Protein AF-A0A452XH84-F1 (afdb_monomer)

pLDDT: mean 71.96, std 11.94, range [41.75, 85.06]

Organism: Aegilops tauschii subsp. strangulata (NCBI:txid200361)

Sequence (62 aa):
PVMTGSKPSAACCSNLRAQQGCFCQFAKNPIYGRYIQSPYTRQTVSTCGIALPHSRVYGCVV

Foldseek 3Di:
DLPPLDADDPVRLVVVVVCLVVLQVLCVDPVSVVVCPDVSVVSNNVSSVHDHFHPDVPGTDD

Mean predicted aligned error: 7.8 Å

Solvent-accessible surface area (backbone atoms only — not comparable to full-atom values): 3756 Å² total; per-residue (Å²): 133,81,86,66,82,58,86,74,50,72,69,55,38,50,54,52,59,75,41,50,84,51,45,45,58,38,32,69,34,75,77,46,21,59,54,58,69,30,67,58,46,48,51,55,33,49,76,57,73,42,78,73,44,49,75,48,99,90,46,70,52,103

Radius of gyration: 11.17 Å; Cα contacts (8 Å, |Δi|>4): 61; chains: 1; bounding box: 30×21×24 Å

Secondary structure (DSSP, 8-state):
--SS-----HHHHHHHHHTGGGHHHHHHSHHHHHHHSSHHHHHHHHHTT-PPPEEETTEEE-

InterPro domains:
  IPR016140 Bifunctional inhibitor/plant lipid transfer protein/seed storage helical domain [PF00234] (6-54)
  IPR033872 Non-specific lipid-transfer protein type 2 [PTHR33214] (2-54)
  IPR036312 Bifunctional inhibitor/plant lipid transfer protein/seed storage helical domain superfamily [G3DSA:1.10.110.10] (1-55)
  IPR036312 Bifunctional inhibitor/plant lipid transfer protein/seed storage helical domain superfamily [SSF47699] (2-54)

Structure (mmCIF, N/CA/C/O backbone):
data_AF-A0A452XH84-F1
#
_entry.id   AF-A0A452XH84-F1
#
loop_
_atom_site.group_PDB
_atom_site.id
_atom_site.type_symbol
_atom_site.label_atom_id
_atom_site.label_alt_id
_atom_site.label_comp_id
_atom_site.label_asym_id
_atom_site.label_entity_id
_atom_site.label_seq_id
_atom_site.pdbx_PDB_ins_code
_atom_site.Cartn_x
_atom_site.Cartn_y
_atom_site.Cartn_z
_atom_site.occupancy
_atom_site.B_iso_or_equiv
_atom_site.auth_seq_i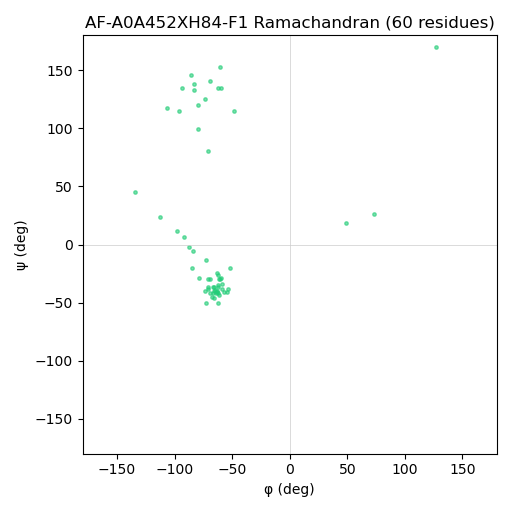d
_atom_site.auth_comp_id
_atom_site.auth_asym_id
_atom_site.auth_atom_id
_atom_site.pdbx_PDB_model_num
ATOM 1 N N . PRO A 1 1 ? 14.770 1.193 -1.279 1.00 41.75 1 PRO A N 1
ATOM 2 C CA . PRO A 1 1 ? 14.488 2.625 -1.017 1.00 41.75 1 PRO A CA 1
ATOM 3 C C . PRO A 1 1 ? 13.203 3.076 -1.737 1.00 41.75 1 PRO A C 1
ATOM 5 O O . PRO A 1 1 ? 13.218 3.320 -2.935 1.00 41.75 1 PRO A O 1
ATOM 8 N N . VAL A 1 2 ? 12.082 3.126 -1.010 1.00 46.09 2 VAL A N 1
ATOM 9 C CA . VAL A 1 2 ? 10.762 3.591 -1.510 1.00 46.09 2 VAL A CA 1
ATOM 10 C C . VAL A 1 2 ? 10.516 5.064 -1.121 1.00 46.09 2 VAL A C 1
ATOM 12 O O . VAL A 1 2 ? 9.425 5.599 -1.255 1.00 46.09 2 VAL A O 1
ATOM 15 N N . MET A 1 3 ? 11.552 5.756 -0.639 1.00 50.78 3 MET A N 1
ATOM 16 C CA . MET A 1 3 ? 11.443 7.131 -0.138 1.00 50.78 3 MET A CA 1
ATOM 17 C C . MET A 1 3 ? 11.534 8.202 -1.235 1.00 50.78 3 MET A C 1
ATOM 19 O O . MET A 1 3 ? 11.344 9.377 -0.951 1.00 50.78 3 MET A O 1
ATOM 23 N N . THR A 1 4 ? 11.806 7.819 -2.484 1.00 49.00 4 THR A N 1
ATOM 24 C CA . THR A 1 4 ? 12.128 8.753 -3.575 1.00 49.00 4 THR A CA 1
ATOM 25 C C . THR A 1 4 ? 11.369 8.436 -4.861 1.00 49.00 4 THR A C 1
ATOM 27 O O . THR A 1 4 ? 11.991 8.365 -5.912 1.00 49.00 4 THR A O 1
ATOM 30 N N . GLY A 1 5 ? 10.054 8.166 -4.806 1.00 51.41 5 GLY A N 1
ATOM 31 C CA . GLY A 1 5 ? 9.164 8.115 -5.990 1.00 51.41 5 GLY A CA 1
ATOM 32 C C . GLY A 1 5 ? 9.652 7.281 -7.190 1.00 51.41 5 GLY A C 1
ATOM 33 O O . GLY A 1 5 ? 9.204 7.480 -8.315 1.00 51.41 5 GLY A O 1
ATOM 34 N N . SER A 1 6 ? 10.612 6.386 -6.970 1.00 57.91 6 SER A N 1
ATOM 35 C CA . SER A 1 6 ? 11.329 5.673 -8.015 1.00 57.91 6 SER A CA 1
ATOM 36 C C . SER A 1 6 ? 10.469 4.493 -8.422 1.00 57.91 6 SER A C 1
ATOM 38 O O . SER A 1 6 ? 9.886 3.844 -7.549 1.00 57.91 6 SER A O 1
ATOM 40 N N . LYS A 1 7 ? 10.373 4.222 -9.730 1.00 63.88 7 LYS A N 1
ATOM 41 C CA . LYS A 1 7 ? 9.544 3.134 -10.263 1.00 63.88 7 LYS A CA 1
ATOM 42 C C . LYS A 1 7 ? 9.838 1.848 -9.473 1.00 63.88 7 LYS A C 1
ATOM 44 O O . LYS A 1 7 ? 10.973 1.368 -9.523 1.00 63.88 7 LYS A O 1
ATOM 49 N N .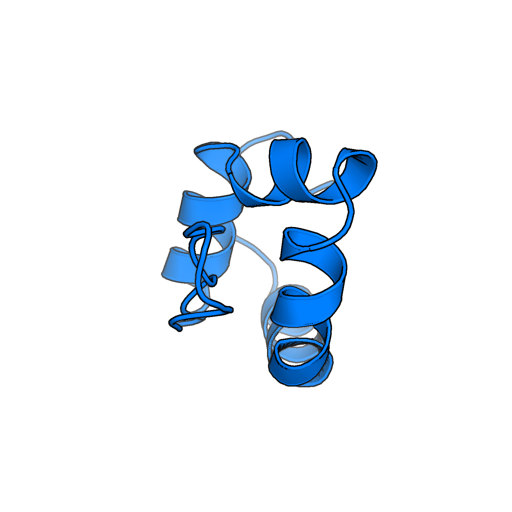 PRO A 1 8 ? 8.860 1.302 -8.728 1.00 72.94 8 PRO A N 1
ATOM 50 C CA . PRO A 1 8 ? 9.096 0.112 -7.931 1.00 72.94 8 PRO A CA 1
ATOM 51 C C . PRO A 1 8 ? 9.472 -1.050 -8.855 1.00 72.94 8 PRO A C 1
ATOM 53 O O . PRO A 1 8 ? 8.853 -1.257 -9.902 1.00 72.94 8 PRO A O 1
ATOM 56 N N . SER A 1 9 ? 10.505 -1.806 -8.481 1.00 77.81 9 SER A N 1
ATOM 57 C CA . SER A 1 9 ? 10.892 -3.022 -9.199 1.00 77.81 9 SER A CA 1
ATOM 58 C C . SER A 1 9 ? 9.743 -4.035 -9.170 1.00 77.81 9 SER A C 1
ATOM 60 O O . SER A 1 9 ? 8.983 -4.080 -8.201 1.00 77.81 9 SER A O 1
ATOM 62 N N . ALA A 1 10 ? 9.648 -4.915 -10.170 1.00 79.56 10 ALA A N 1
ATOM 63 C CA . ALA A 1 10 ? 8.601 -5.944 -10.213 1.00 79.56 10 ALA A CA 1
ATOM 64 C C . ALA A 1 10 ? 8.552 -6.801 -8.928 1.00 79.56 10 ALA A C 1
ATOM 66 O O . ALA A 1 10 ? 7.475 -7.075 -8.402 1.00 79.56 10 ALA A O 1
ATOM 67 N N . ALA A 1 11 ? 9.719 -7.125 -8.357 1.00 81.31 11 ALA A N 1
ATOM 68 C CA . ALA A 1 11 ? 9.831 -7.825 -7.076 1.00 81.31 11 ALA A CA 1
ATOM 69 C C . ALA A 1 11 ? 9.242 -7.030 -5.892 1.00 81.31 11 ALA A C 1
ATOM 71 O O . ALA A 1 11 ? 8.613 -7.609 -5.009 1.00 81.31 11 ALA A O 1
ATOM 72 N N . CYS A 1 12 ? 9.384 -5.699 -5.886 1.00 81.25 12 CYS A N 1
ATOM 73 C CA . CYS A 1 12 ? 8.775 -4.836 -4.872 1.00 81.25 12 CYS A CA 1
ATOM 74 C C . CYS A 1 12 ? 7.245 -4.880 -4.973 1.00 81.25 12 CYS A C 1
ATOM 76 O O . CYS A 1 12 ? 6.579 -5.094 -3.963 1.00 81.25 12 CYS A O 1
ATOM 78 N N . CYS A 1 13 ? 6.692 -4.776 -6.187 1.00 83.31 13 CYS A N 1
ATOM 79 C CA . CYS A 1 13 ? 5.249 -4.885 -6.397 1.00 83.31 13 CYS A CA 1
ATOM 80 C C . CYS A 1 13 ? 4.698 -6.269 -6.017 1.00 83.31 13 CYS A C 1
ATOM 82 O O . CYS A 1 13 ? 3.649 -6.332 -5.382 1.00 83.31 13 CYS A O 1
ATOM 84 N N . SER A 1 14 ? 5.392 -7.369 -6.340 1.00 85.06 14 SER A N 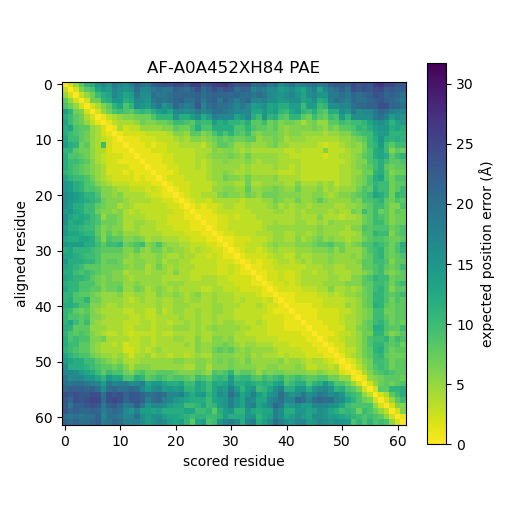1
ATOM 85 C CA . SER A 1 14 ? 4.976 -8.713 -5.901 1.00 85.06 14 SER A CA 1
ATOM 86 C C . SER A 1 14 ? 4.967 -8.845 -4.379 1.00 85.06 14 SER A C 1
ATOM 88 O O . SER A 1 14 ? 3.995 -9.348 -3.822 1.00 85.06 14 SER A O 1
ATOM 90 N N . ASN A 1 15 ? 5.993 -8.331 -3.694 1.00 84.44 15 ASN A N 1
ATOM 91 C CA . ASN A 1 15 ? 6.049 -8.352 -2.231 1.00 84.44 15 ASN A CA 1
ATOM 92 C C . ASN A 1 15 ? 4.960 -7.486 -1.589 1.00 84.44 15 ASN A C 1
ATOM 94 O O . ASN A 1 15 ? 4.367 -7.892 -0.592 1.00 84.44 15 ASN A O 1
ATOM 98 N N . LEU A 1 16 ? 4.676 -6.309 -2.151 1.00 81.56 16 LEU A N 1
ATOM 99 C CA . LEU A 1 16 ? 3.586 -5.453 -1.683 1.00 81.56 16 LEU A CA 1
ATOM 100 C C . LEU A 1 16 ? 2.225 -6.123 -1.901 1.00 81.56 16 LEU A C 1
ATOM 102 O O . LEU A 1 16 ? 1.364 -6.049 -1.030 1.00 81.56 16 LEU A O 1
ATOM 106 N N . ARG A 1 17 ? 2.036 -6.809 -3.034 1.00 82.25 17 ARG A N 1
ATOM 107 C CA . ARG A 1 17 ? 0.796 -7.530 -3.340 1.00 82.25 17 ARG A CA 1
ATOM 108 C C . ARG A 1 17 ? 0.591 -8.710 -2.392 1.00 82.25 17 ARG A C 1
ATOM 110 O O . ARG A 1 17 ? -0.498 -8.877 -1.863 1.00 82.25 17 ARG A O 1
ATOM 117 N N . ALA A 1 18 ? 1.651 -9.461 -2.094 1.00 84.88 18 ALA A N 1
ATOM 118 C CA . ALA A 1 18 ? 1.616 -10.528 -1.092 1.00 84.88 18 ALA A CA 1
ATOM 119 C C . ALA A 1 18 ? 1.247 -10.010 0.313 1.00 84.88 18 ALA A C 1
ATOM 121 O O . ALA A 1 18 ? 0.628 -10.721 1.096 1.00 84.88 18 ALA A O 1
ATOM 122 N N . GLN A 1 19 ? 1.582 -8.754 0.618 1.00 80.31 19 GLN A N 1
ATOM 123 C CA . GLN A 1 19 ? 1.275 -8.098 1.892 1.00 80.31 19 GLN A CA 1
ATOM 124 C C . GLN A 1 19 ? -0.054 -7.326 1.889 1.00 80.31 19 GLN A C 1
ATOM 126 O O . GLN A 1 19 ? -0.371 -6.677 2.888 1.00 80.31 19 GLN A O 1
ATOM 131 N N . GLN A 1 20 ? -0.862 -7.406 0.821 1.00 77.56 20 GLN A N 1
ATOM 132 C CA . GLN A 1 20 ? -2.126 -6.664 0.725 1.00 77.56 20 GLN A CA 1
ATOM 133 C C . GLN A 1 20 ? -3.069 -6.921 1.902 1.00 77.56 20 GLN A C 1
ATOM 135 O O . GLN A 1 20 ? -3.638 -5.974 2.442 1.00 77.56 20 GLN A O 1
ATOM 140 N N . GLY A 1 21 ? -3.176 -8.173 2.355 1.00 74.75 21 GLY A N 1
ATOM 141 C CA . GLY A 1 21 ? -4.005 -8.529 3.512 1.00 74.75 21 GLY A CA 1
ATOM 142 C C . GLY A 1 21 ? -3.554 -7.866 4.822 1.00 74.75 21 GLY A C 1
ATOM 143 O O . GLY A 1 21 ? -4.372 -7.598 5.701 1.00 74.75 21 GLY A O 1
ATOM 144 N N . CYS A 1 22 ? -2.268 -7.527 4.940 1.00 77.62 22 CYS A N 1
ATOM 145 C CA . CYS A 1 22 ? -1.691 -6.910 6.133 1.00 77.62 22 CYS A CA 1
ATOM 146 C C . CYS A 1 22 ? -1.847 -5.381 6.153 1.00 77.62 22 CYS A C 1
ATOM 148 O O . CYS A 1 22 ? -1.800 -4.785 7.233 1.00 77.62 22 CYS A O 1
ATOM 150 N N . PHE A 1 23 ? -2.081 -4.722 5.007 1.00 78.75 23 PHE A N 1
ATOM 151 C CA . PHE A 1 23 ? -2.192 -3.255 4.956 1.00 78.75 23 PHE A CA 1
ATOM 152 C C . PHE A 1 23 ? -3.321 -2.710 5.824 1.00 78.75 23 PHE A C 1
ATOM 154 O O . PHE A 1 23 ? -3.183 -1.622 6.374 1.00 78.75 23 PHE A O 1
ATOM 161 N N . CYS A 1 24 ? -4.392 -3.474 6.033 1.00 76.88 24 CYS A N 1
ATOM 162 C CA . CYS A 1 24 ? -5.439 -3.103 6.979 1.00 76.88 24 CYS A CA 1
ATOM 163 C C . CYS A 1 24 ? -4.944 -3.004 8.421 1.00 76.88 24 CYS A C 1
ATOM 165 O O . CYS A 1 24 ? -5.324 -2.083 9.144 1.00 76.88 24 CYS A O 1
ATOM 167 N N . GLN A 1 25 ? -4.102 -3.941 8.854 1.00 76.94 25 GLN A N 1
ATOM 168 C CA . GLN A 1 25 ? -3.541 -3.906 10.201 1.00 76.94 25 GLN A CA 1
ATOM 169 C C . GLN A 1 25 ? -2.522 -2.778 10.344 1.00 76.94 25 GLN A C 1
ATOM 171 O O . GLN A 1 25 ? -2.524 -2.069 11.349 1.00 76.94 25 GLN A O 1
ATOM 176 N N . PHE A 1 26 ? -1.718 -2.541 9.308 1.00 77.81 26 PHE A N 1
ATOM 177 C CA . PHE A 1 26 ? -0.806 -1.404 9.290 1.00 77.81 26 PHE A CA 1
ATOM 178 C C . PHE A 1 26 ? -1.548 -0.059 9.268 1.00 77.81 26 PHE A C 1
ATOM 180 O O . PHE A 1 26 ? -1.124 0.871 9.942 1.00 77.81 26 PHE A O 1
ATOM 187 N N . ALA A 1 27 ? -2.683 0.046 8.572 1.00 76.31 27 ALA A N 1
ATOM 188 C CA . ALA A 1 27 ? -3.513 1.251 8.568 1.00 76.31 27 ALA A CA 1
ATOM 189 C C . ALA A 1 27 ? -4.213 1.494 9.918 1.00 76.31 27 ALA A C 1
ATOM 191 O O . ALA A 1 27 ? -4.447 2.644 10.282 1.00 76.31 27 ALA A O 1
ATOM 192 N N . LYS A 1 28 ? -4.527 0.428 10.671 1.00 75.56 28 LYS A N 1
ATOM 193 C CA . LYS A 1 28 ? -5.037 0.521 12.051 1.00 75.56 28 LYS A CA 1
ATOM 194 C C . LYS A 1 28 ? -3.967 0.969 13.043 1.00 75.56 28 LYS A C 1
ATOM 196 O O . LYS A 1 28 ? -4.297 1.575 14.058 1.00 75.56 28 LYS A O 1
ATOM 201 N N . ASN A 1 29 ? -2.701 0.659 12.779 1.00 79.56 29 ASN A N 1
ATOM 202 C CA . ASN A 1 29 ? -1.614 1.044 13.660 1.00 79.56 29 ASN A CA 1
ATOM 203 C C . ASN A 1 29 ? -1.249 2.524 13.421 1.00 79.56 29 ASN A C 1
ATOM 205 O O . ASN A 1 29 ? -0.853 2.871 12.311 1.00 79.56 29 ASN A O 1
ATOM 209 N N . PRO A 1 30 ? -1.338 3.413 14.424 1.00 75.94 30 PRO A N 1
ATOM 210 C CA . PRO A 1 30 ? -1.141 4.853 14.233 1.00 75.94 30 PRO A CA 1
ATOM 211 C C . PRO A 1 30 ? 0.274 5.228 13.765 1.00 75.94 30 PRO A C 1
ATOM 213 O O . PRO A 1 30 ? 0.451 6.257 13.110 1.00 75.94 30 PRO A O 1
ATOM 216 N N . ILE A 1 31 ? 1.276 4.388 14.048 1.00 79.38 31 ILE A N 1
ATOM 217 C CA . ILE A 1 31 ? 2.658 4.597 13.597 1.00 79.38 31 ILE A CA 1
ATOM 218 C C . ILE A 1 31 ? 2.768 4.333 12.090 1.00 79.38 31 ILE A C 1
ATOM 220 O O . ILE A 1 31 ? 3.259 5.174 11.336 1.00 79.38 31 ILE A O 1
ATOM 224 N N . TYR A 1 32 ? 2.259 3.187 11.633 1.00 77.00 32 TYR A N 1
ATOM 225 C CA . TYR A 1 32 ? 2.322 2.793 10.223 1.00 77.00 32 TYR A CA 1
ATOM 226 C C . TYR A 1 32 ? 1.269 3.500 9.361 1.00 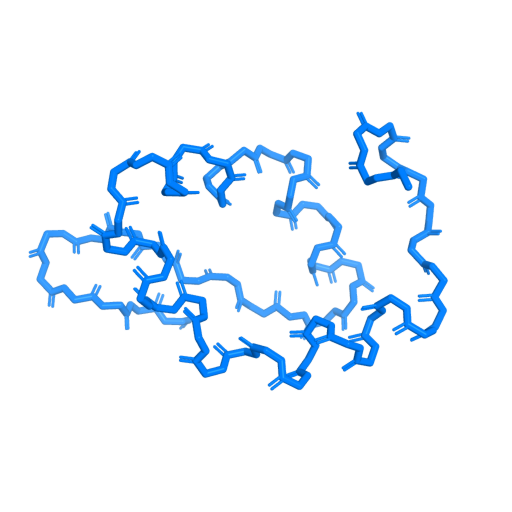77.00 32 TYR A C 1
ATOM 228 O O . TYR A 1 32 ? 1.517 3.769 8.186 1.00 77.00 32 TY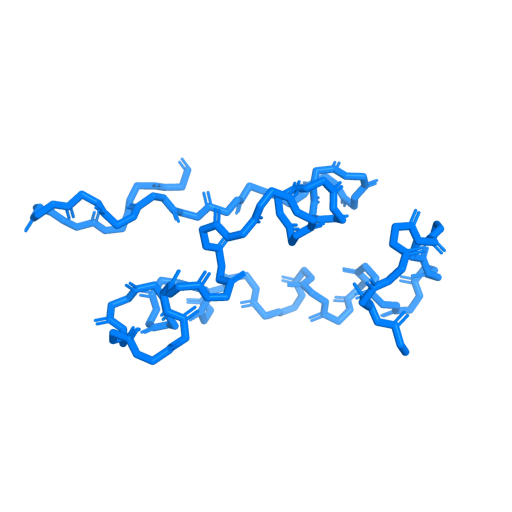R A O 1
ATOM 236 N N . GLY A 1 33 ? 0.129 3.877 9.939 1.00 77.56 33 GLY A N 1
ATOM 237 C CA . GLY A 1 33 ? -0.952 4.593 9.270 1.00 77.56 33 GLY A CA 1
ATOM 238 C C . GLY A 1 33 ? -0.485 5.911 8.656 1.00 77.56 33 GLY A C 1
ATOM 239 O O . GLY A 1 33 ? -0.806 6.180 7.502 1.00 77.56 33 GLY A O 1
ATOM 240 N N . ARG A 1 34 ? 0.369 6.684 9.348 1.00 77.56 34 ARG A N 1
AT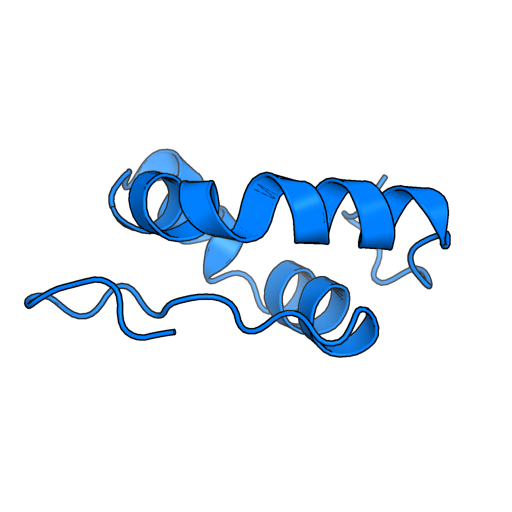OM 241 C CA . ARG A 1 34 ? 0.971 7.911 8.780 1.00 77.56 34 ARG A CA 1
ATOM 242 C C . ARG A 1 34 ? 1.844 7.624 7.557 1.00 77.56 34 ARG A C 1
ATOM 244 O O . ARG A 1 34 ? 1.865 8.418 6.622 1.00 77.56 34 ARG A O 1
ATOM 251 N N . TYR A 1 35 ? 2.531 6.484 7.541 1.00 77.12 35 TYR A N 1
ATOM 252 C CA . TYR A 1 35 ? 3.361 6.063 6.413 1.00 77.12 35 TYR A C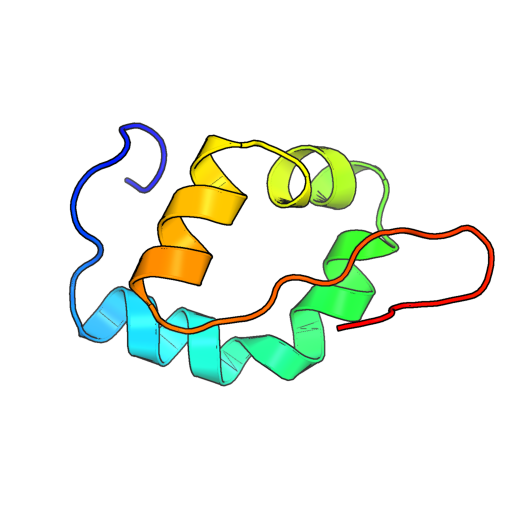A 1
ATOM 253 C C . TYR A 1 35 ? 2.519 5.598 5.222 1.00 77.12 35 TYR A C 1
ATOM 255 O O . TYR A 1 35 ? 2.827 5.928 4.081 1.00 77.12 35 TYR A O 1
ATOM 263 N N . ILE A 1 36 ? 1.432 4.873 5.480 1.00 77.25 36 ILE A N 1
ATOM 264 C CA . ILE A 1 36 ? 0.499 4.377 4.458 1.00 77.25 36 ILE A CA 1
ATOM 265 C C . ILE A 1 36 ? -0.321 5.515 3.848 1.00 77.25 36 ILE A C 1
ATOM 267 O O . ILE A 1 36 ? -0.570 5.530 2.644 1.00 77.25 36 ILE A O 1
ATOM 271 N N . GLN A 1 37 ? -0.701 6.499 4.662 1.00 74.62 37 GLN A N 1
ATOM 272 C CA . GLN A 1 37 ? -1.384 7.706 4.205 1.00 74.62 37 GLN A CA 1
ATOM 273 C C . GLN A 1 37 ? -0.464 8.670 3.445 1.00 74.62 37 GLN A C 1
ATOM 275 O O . GLN A 1 37 ? -0.968 9.582 2.791 1.00 74.62 37 GLN A O 1
ATOM 280 N N . SER A 1 38 ? 0.858 8.476 3.499 1.00 78.50 38 SER A N 1
ATOM 281 C CA . SER A 1 38 ? 1.808 9.319 2.777 1.00 78.50 38 SER A CA 1
ATOM 282 C C . SER A 1 38 ? 1.543 9.270 1.263 1.00 78.50 38 SER A C 1
ATOM 284 O O . SER A 1 38 ? 1.38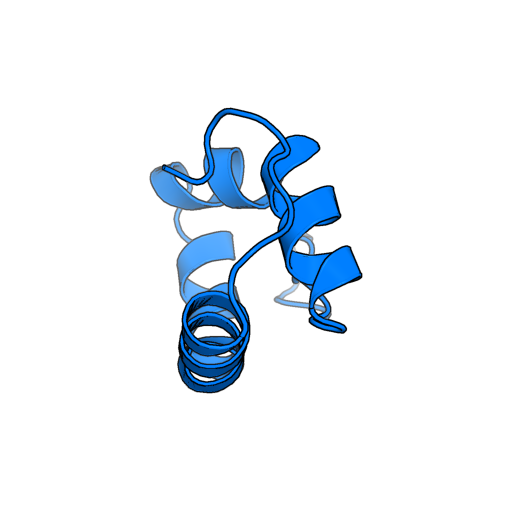1 8.178 0.700 1.00 78.50 38 SER A O 1
ATOM 286 N N . PRO A 1 39 ? 1.531 10.425 0.570 1.00 78.69 39 PRO A N 1
ATOM 287 C CA . PRO A 1 39 ? 1.270 10.487 -0.867 1.00 78.69 39 PRO A CA 1
ATOM 288 C C . PRO A 1 39 ? 2.278 9.662 -1.676 1.00 78.69 39 PRO A C 1
ATOM 290 O O . PRO A 1 39 ? 1.896 9.015 -2.648 1.00 78.69 39 PRO A O 1
ATOM 293 N N . TYR A 1 40 ? 3.536 9.586 -1.231 1.00 76.19 40 TYR A N 1
ATOM 294 C CA . TYR A 1 40 ? 4.572 8.771 -1.873 1.00 76.19 40 TYR A CA 1
ATOM 295 C C . TYR A 1 40 ? 4.255 7.273 -1.826 1.00 76.19 40 TYR A C 1
ATOM 297 O O . TYR A 1 40 ? 4.416 6.555 -2.819 1.00 76.19 40 TYR A O 1
ATOM 305 N N . THR A 1 41 ? 3.752 6.795 -0.687 1.00 78.81 41 THR A N 1
ATOM 306 C CA . THR A 1 41 ? 3.352 5.395 -0.519 1.00 78.81 41 THR A CA 1
ATOM 307 C C . THR A 1 41 ? 2.143 5.087 -1.396 1.00 78.81 41 THR A C 1
ATOM 309 O O . THR A 1 41 ? 2.170 4.106 -2.137 1.00 78.81 41 THR A O 1
ATOM 312 N N . ARG A 1 42 ? 1.130 5.970 -1.405 1.00 79.94 42 ARG A N 1
ATOM 313 C CA . ARG A 1 42 ? -0.036 5.874 -2.304 1.00 79.94 42 ARG A CA 1
ATOM 314 C C . ARG A 1 42 ? 0.337 5.880 -3.780 1.00 79.94 42 ARG A C 1
ATOM 316 O O . ARG A 1 42 ? -0.265 5.156 -4.564 1.00 79.94 42 ARG A O 1
ATOM 323 N N . GLN A 1 43 ? 1.323 6.671 -4.175 1.00 79.25 43 GLN A N 1
ATOM 324 C CA . GLN A 1 43 ? 1.783 6.686 -5.556 1.00 79.25 43 GLN A CA 1
ATOM 325 C C . GLN A 1 43 ? 2.500 5.377 -5.912 1.00 79.25 43 GLN A C 1
ATOM 327 O O . GLN A 1 43 ? 2.238 4.793 -6.963 1.00 79.25 43 GLN A O 1
ATOM 332 N N . THR A 1 44 ? 3.340 4.861 -5.010 1.00 79.56 44 THR A N 1
ATOM 333 C CA . THR A 1 44 ? 4.078 3.604 -5.217 1.00 79.56 44 THR A CA 1
ATOM 334 C C . THR A 1 44 ? 3.135 2.412 -5.369 1.00 79.56 44 THR A C 1
ATOM 336 O O . THR A 1 44 ? 3.238 1.658 -6.335 1.00 79.56 44 THR A O 1
ATOM 339 N N . VAL A 1 45 ? 2.187 2.244 -4.446 1.00 79.94 45 VAL A N 1
ATOM 340 C CA . VAL A 1 45 ? 1.224 1.133 -4.502 1.00 79.94 45 VAL A CA 1
ATOM 341 C C . VAL A 1 45 ? 0.270 1.254 -5.692 1.00 79.94 45 VAL A C 1
ATOM 343 O O . VAL A 1 45 ? 0.003 0.245 -6.337 1.00 79.94 45 VAL A O 1
ATOM 346 N N . SER A 1 46 ? -0.153 2.470 -6.062 1.00 80.88 46 SER A N 1
ATOM 347 C CA . SER A 1 46 ? -0.984 2.713 -7.245 1.00 80.88 46 SER A CA 1
ATOM 348 C C . SER A 1 46 ? -0.238 2.325 -8.523 1.00 80.88 46 SER A C 1
ATOM 350 O O . SER A 1 46 ? -0.783 1.630 -9.375 1.00 80.88 46 SER A O 1
ATOM 352 N N . THR A 1 47 ? 1.063 2.632 -8.597 1.00 82.06 47 THR A N 1
ATOM 353 C CA . THR A 1 47 ? 1.938 2.191 -9.699 1.00 82.06 47 THR A CA 1
ATOM 354 C C . THR A 1 47 ? 2.032 0.660 -9.793 1.00 82.06 47 THR A C 1
ATOM 356 O O . THR A 1 47 ? 2.204 0.114 -10.880 1.00 82.06 47 THR A O 1
ATOM 359 N N . CYS A 1 48 ? 1.896 -0.047 -8.668 1.00 80.38 48 CYS A N 1
ATOM 360 C CA . CYS A 1 48 ? 1.856 -1.510 -8.608 1.00 80.38 48 CYS A CA 1
ATOM 361 C C . CYS A 1 48 ? 0.445 -2.118 -8.796 1.00 80.38 48 CYS A C 1
ATOM 363 O O . CYS A 1 48 ? 0.322 -3.348 -8.772 1.00 80.38 48 CYS A O 1
ATOM 365 N N . GLY A 1 49 ? -0.606 -1.299 -8.954 1.00 81.06 49 GLY A N 1
ATOM 366 C CA . GLY A 1 49 ? -2.005 -1.742 -9.031 1.00 81.06 49 GLY A CA 1
ATOM 367 C C . GLY A 1 49 ? -2.586 -2.208 -7.690 1.00 81.06 49 GLY A C 1
ATOM 368 O O . GLY A 1 49 ? -3.464 -3.064 -7.651 1.00 81.06 49 GLY A O 1
ATOM 369 N N . ILE A 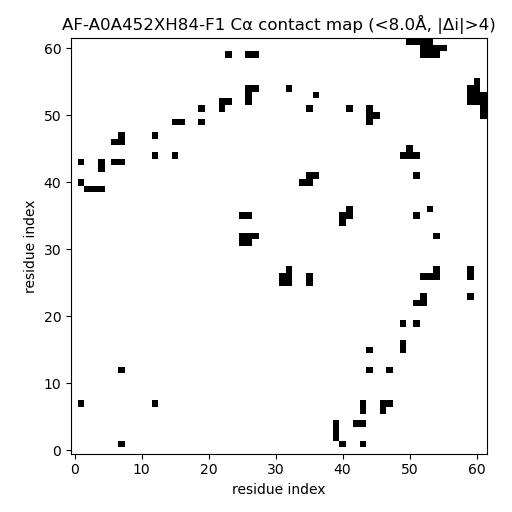1 50 ? -2.053 -1.701 -6.580 1.00 80.12 50 ILE A N 1
ATOM 370 C CA . ILE A 1 50 ? -2.429 -2.080 -5.219 1.00 80.12 50 ILE A CA 1
ATOM 371 C C . ILE A 1 50 ? -3.252 -0.949 -4.604 1.00 80.12 50 ILE A C 1
ATOM 373 O O . ILE A 1 50 ? -2.752 0.159 -4.404 1.00 80.12 50 ILE A O 1
ATOM 377 N N . ALA A 1 51 ? -4.507 -1.241 -4.266 1.00 75.38 51 ALA A N 1
ATOM 378 C CA . ALA A 1 51 ? -5.334 -0.337 -3.482 1.00 75.38 51 ALA A CA 1
ATOM 379 C C . ALA A 1 51 ? -4.871 -0.352 -2.016 1.00 75.38 51 ALA A C 1
ATOM 381 O O . ALA A 1 51 ? -4.743 -1.414 -1.402 1.00 75.38 51 ALA A O 1
ATOM 382 N N . LEU A 1 52 ? -4.561 0.830 -1.476 1.00 74.25 52 LEU A N 1
ATOM 383 C CA . LEU A 1 52 ? -4.271 0.993 -0.055 1.00 74.25 52 LEU A CA 1
ATOM 384 C C . LEU A 1 52 ? -5.537 1.387 0.690 1.00 74.25 52 LEU A C 1
ATOM 386 O O . LEU A 1 52 ? -6.204 2.347 0.282 1.00 74.25 52 LEU A O 1
ATOM 390 N N . PRO A 1 53 ? -5.799 0.746 1.834 1.00 67.38 53 PRO A N 1
ATOM 391 C CA . PRO A 1 53 ? -6.959 1.087 2.611 1.00 67.38 53 PRO A CA 1
ATOM 392 C C . PRO A 1 53 ? -6.833 2.459 3.254 1.00 67.38 53 PRO A C 1
ATOM 394 O O . PRO A 1 53 ? -5.781 2.855 3.763 1.00 67.38 53 PRO A O 1
ATOM 397 N N . HIS A 1 54 ? -7.942 3.190 3.261 1.00 64.12 54 HIS A N 1
ATOM 398 C CA . HIS A 1 54 ? -8.046 4.413 4.045 1.00 64.12 54 HIS A CA 1
ATOM 399 C C . HIS A 1 54 ? -8.401 4.046 5.481 1.00 64.12 54 HIS A C 1
ATOM 401 O O . HIS A 1 54 ? -9.333 3.281 5.723 1.00 64.12 54 HIS A O 1
ATOM 407 N N . SER A 1 55 ? -7.694 4.623 6.449 1.00 55.53 55 SER A N 1
ATOM 408 C CA . SER A 1 55 ? -8.096 4.561 7.853 1.00 55.53 55 SER A CA 1
ATOM 409 C C . SER A 1 55 ? -9.333 5.442 8.052 1.00 55.53 55 SER A C 1
ATOM 411 O O . SER A 1 55 ? -9.234 6.596 8.470 1.00 55.53 55 SER A O 1
ATOM 413 N N . ARG A 1 56 ? -10.515 4.932 7.702 1.00 52.50 56 ARG A N 1
ATOM 414 C CA . ARG A 1 56 ? -11.765 5.495 8.208 1.00 52.50 56 ARG A CA 1
ATOM 415 C C . ARG A 1 56 ? -12.067 4.860 9.562 1.00 52.50 56 ARG A C 1
ATOM 417 O O . ARG A 1 56 ? -11.783 3.687 9.792 1.00 52.50 56 ARG A O 1
ATOM 424 N N . VAL A 1 57 ? -12.659 5.659 10.445 1.00 47.91 57 VAL A N 1
ATOM 425 C CA . VAL A 1 57 ? -12.985 5.339 11.849 1.00 47.91 57 VAL A CA 1
ATOM 426 C C . VAL A 1 57 ? -13.784 4.027 12.008 1.00 47.91 57 VAL A C 1
ATOM 428 O O . VAL A 1 57 ? -13.730 3.411 13.064 1.00 47.91 57 VAL A O 1
ATOM 431 N N . TYR A 1 58 ? -14.443 3.544 10.947 1.00 49.44 58 TYR A N 1
ATOM 432 C CA . TYR A 1 58 ? -15.304 2.353 10.947 1.00 49.44 58 TYR A CA 1
ATOM 433 C C . TYR A 1 58 ? -14.775 1.161 10.128 1.00 49.44 58 TYR A C 1
ATOM 435 O O . TYR A 1 58 ? -15.548 0.300 9.721 1.00 49.44 58 TYR A O 1
ATOM 443 N N . GLY A 1 59 ? -13.463 1.077 9.893 1.00 52.72 59 GLY A N 1
ATOM 444 C CA . GLY A 1 59 ? -12.845 -0.107 9.296 1.00 52.72 59 GLY A CA 1
ATOM 445 C C . GLY A 1 59 ? -11.987 0.173 8.070 1.00 52.72 59 GLY A C 1
ATOM 446 O O . GLY A 1 59 ? -11.935 1.275 7.527 1.00 52.72 59 GLY A O 1
ATOM 447 N N . CYS A 1 60 ? -11.268 -0.872 7.675 1.00 55.06 60 CYS A N 1
ATOM 448 C CA . CYS A 1 60 ? -10.359 -0.866 6.546 1.00 55.06 60 CYS A CA 1
ATOM 449 C C . CYS A 1 60 ? -11.157 -1.012 5.242 1.00 55.06 60 CYS A C 1
ATOM 451 O O . CYS A 1 60 ? -11.564 -2.119 4.901 1.00 55.06 60 CYS A O 1
ATOM 453 N N . VAL A 1 61 ? -11.414 0.096 4.545 1.00 55.22 61 VAL A N 1
ATOM 454 C CA . VAL A 1 61 ? -12.019 0.076 3.204 1.00 55.22 61 VAL A CA 1
ATOM 455 C C . VAL A 1 61 ? -10.886 0.150 2.190 1.00 55.22 61 VAL A C 1
ATOM 457 O O . VAL A 1 61 ? -10.149 1.141 2.185 1.00 55.22 61 VAL A O 1
ATOM 460 N N . VAL A 1 62 ? -10.730 -0.925 1.414 1.00 52.78 62 VAL A N 1
ATOM 461 C CA . VAL A 1 62 ? -9.756 -1.062 0.319 1.00 52.78 62 VAL A CA 1
ATOM 462 C C . VAL A 1 62 ? -10.298 -0.414 -0.946 1.00 52.78 62 VAL A C 1
ATOM 464 O O . VAL A 1 62 ? -11.508 -0.590 -1.206 1.00 52.78 62 VAL A O 1
#

Nearest PDB structures (foldseek):
  1tuk-assembly1_A  TM=8.051E-01  e=3.816E-05  Triticum aestivum